Protein AF-A0A915E855-F1 (afdb_monomer)

pLDDT: mean 73.97, std 8.47, range [49.31, 89.19]

InterPro domains:
  IPR050271 UDP-glycosyltransferase [PTHR48043] (106-158)

Radius of gyration: 18.45 Å; Cα contacts (8 Å, |Δi|>4): 164; chains: 1; bounding box: 44×37×41 Å

Solvent-accessible surface area (backbone atoms only — not comparable to full-atom values): 9716 Å² total; per-residue (Å²): 87,84,44,63,32,80,39,56,68,62,44,50,52,54,26,54,52,50,48,53,42,43,75,72,72,43,91,53,49,38,39,33,34,46,66,27,77,77,52,76,73,84,66,43,90,86,43,52,73,44,79,42,78,51,82,59,65,83,47,53,56,52,59,57,74,70,64,63,100,55,101,75,72,73,79,47,73,84,33,66,69,44,38,53,41,52,53,52,51,50,49,52,52,52,51,38,49,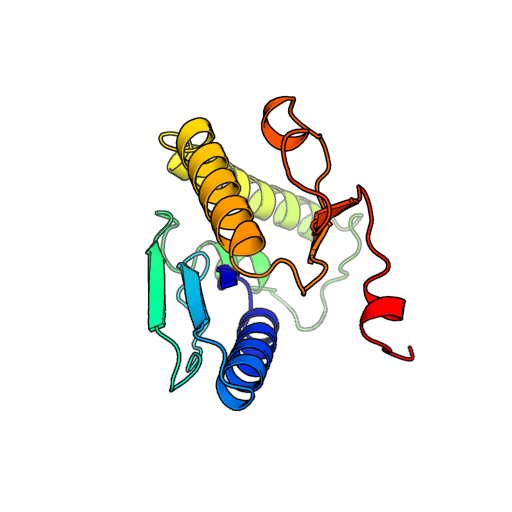57,64,45,49,89,40,43,73,64,46,50,52,49,53,51,50,52,50,52,56,55,52,66,77,38,71,91,46,78,44,80,43,76,48,86,72,85,50,77,84,58,71,74,59,57,97,38,52,47,80,28,76,70,74,68,61,49,73,77,68,68,57,87,128

Nearest PDB structures (foldseek):
  7vel-assembly1_A  TM=4.345E-01  e=2.144E+00  Phytolacca americana
  5mq8-assembly1_D  TM=2.104E-01  e=3.112E-01  Bacillus subtilis subsp. subtilis str. 168

Organism: NCBI:txid166011

Mean predicted aligned error: 10.94 Å

Sequence (161 aa):
MYVPNLSYSHVNFNTKLANLLIKNGYNVTMLIVDVDPEVKHNGPQEAKVLKIDVGLGNGILPRTIWKNPGPYENASPLNPRISLKLVRVSSIFVDACKKMECSNQQLKSRLLKALFHTFQQFPQITFFLKYESVEEELKQVRHNVYLARWIPQIDLLGINI

Foldseek 3Di:
DEFELLALVRQVVVQVVQVVCVVVVDQDEYEYEDPEPVRDDPGHPPHHYHYHYLPQPHCPLCCLPPDDPDPDDPCDCPPVSNVVSVVSNVVSVVVSCVSCVVCPVVVVVVVVVVVLVVQVVCQVAAAEDQDQDCDPVNVPRDDRYHYDVDDPPCVVVVPDD

Structure (mmCIF, N/CA/C/O backbone):
data_AF-A0A915E855-F1
#
_entry.id   AF-A0A915E855-F1
#
loop_
_atom_site.group_PDB
_atom_site.id
_atom_site.type_symbol
_atom_site.label_atom_id
_atom_site.label_alt_id
_atom_site.label_comp_id
_atom_site.label_asym_id
_atom_site.label_entity_id
_atom_site.label_seq_id
_atom_site.pdbx_PDB_ins_code
_atom_site.Cartn_x
_atom_site.Cartn_y
_atom_site.Cartn_z
_atom_site.occupancy
_atom_site.B_iso_or_equiv
_atom_site.auth_seq_id
_atom_site.auth_comp_id
_atom_site.auth_asym_id
_atom_site.auth_atom_id
_atom_site.pdbx_PDB_model_num
ATOM 1 N N . MET A 1 1 ? -7.948 -3.399 5.239 1.00 70.25 1 MET A N 1
ATOM 2 C CA . MET A 1 1 ? -6.484 -3.537 5.064 1.00 70.25 1 MET A CA 1
ATOM 3 C C . MET A 1 1 ? -6.111 -3.126 3.650 1.00 70.25 1 MET A C 1
ATOM 5 O O . MET A 1 1 ? -6.787 -3.572 2.738 1.00 70.25 1 MET A O 1
ATOM 9 N N . TYR A 1 2 ? -5.091 -2.288 3.462 1.00 76.38 2 TYR A N 1
ATOM 10 C CA . TYR A 1 2 ? -4.578 -1.881 2.145 1.00 76.38 2 TYR A CA 1
ATOM 11 C C . TYR A 1 2 ? -3.306 -2.676 1.829 1.00 76.38 2 TYR A C 1
ATOM 13 O O . TYR A 1 2 ? -2.374 -2.653 2.629 1.00 76.38 2 TYR A O 1
ATOM 21 N N . VAL A 1 3 ? -3.280 -3.412 0.716 1.00 80.19 3 VAL A N 1
ATOM 22 C CA . VAL A 1 3 ? -2.231 -4.398 0.414 1.00 80.19 3 VAL A CA 1
ATOM 23 C C . VAL A 1 3 ? -1.849 -4.340 -1.066 1.00 80.19 3 VAL A C 1
ATOM 25 O O . VAL A 1 3 ? -2.450 -5.028 -1.886 1.00 80.19 3 VAL A O 1
ATOM 28 N N . PRO A 1 4 ? -0.834 -3.550 -1.441 1.00 79.12 4 PRO A N 1
ATOM 29 C CA . PRO A 1 4 ? -0.258 -3.626 -2.778 1.00 79.12 4 PRO A CA 1
ATOM 30 C C . PRO A 1 4 ? 0.292 -5.033 -3.043 1.00 79.12 4 PRO A C 1
ATOM 32 O O . PRO A 1 4 ? 1.021 -5.583 -2.205 1.00 79.12 4 PRO A O 1
ATOM 35 N N . ASN A 1 5 ? -0.028 -5.627 -4.193 1.00 78.56 5 ASN A N 1
ATOM 36 C CA . ASN A 1 5 ? 0.448 -6.966 -4.564 1.00 78.56 5 ASN A CA 1
ATOM 37 C C . ASN A 1 5 ? 1.889 -6.956 -5.111 1.00 78.56 5 ASN A C 1
ATOM 39 O O . ASN A 1 5 ? 2.187 -7.534 -6.141 1.00 78.56 5 ASN A O 1
ATOM 43 N N . LEU A 1 6 ? 2.815 -6.327 -4.390 1.00 74.56 6 LEU A N 1
ATOM 44 C CA . LEU A 1 6 ? 4.208 -6.162 -4.827 1.00 74.56 6 LEU A CA 1
ATOM 45 C C . LEU A 1 6 ? 5.028 -7.459 -4.806 1.00 74.56 6 LEU A C 1
ATOM 47 O O . LEU A 1 6 ? 6.022 -7.583 -5.517 1.00 74.56 6 LEU A O 1
ATOM 51 N N . SER A 1 7 ? 4.675 -8.397 -3.926 1.00 75.94 7 SER A N 1
ATOM 52 C CA . SER A 1 7 ? 5.367 -9.676 -3.792 1.00 75.94 7 SER A CA 1
ATOM 53 C C . SER A 1 7 ? 4.486 -10.721 -3.115 1.00 75.94 7 SER A C 1
ATOM 55 O O . SER A 1 7 ? 3.606 -10.400 -2.309 1.00 75.94 7 SER A O 1
ATOM 57 N N . TYR A 1 8 ? 4.762 -11.997 -3.399 1.00 80.06 8 TYR A N 1
ATOM 58 C CA . TYR A 1 8 ? 4.034 -13.118 -2.801 1.00 80.06 8 TYR A CA 1
ATOM 59 C C . TYR A 1 8 ? 4.107 -13.107 -1.269 1.00 80.06 8 TYR A C 1
ATOM 61 O O . TYR A 1 8 ? 3.090 -13.260 -0.592 1.00 80.06 8 TYR A O 1
ATOM 69 N N . SER A 1 9 ? 5.300 -12.886 -0.704 1.00 79.00 9 SER A N 1
ATOM 70 C CA . SER A 1 9 ? 5.502 -12.872 0.748 1.00 79.00 9 SER A CA 1
ATOM 71 C C . SER A 1 9 ? 4.721 -11.746 1.428 1.00 79.00 9 SER A C 1
ATOM 73 O O . SER A 1 9 ? 4.081 -11.991 2.452 1.00 79.00 9 SER A O 1
ATOM 75 N N . HIS A 1 10 ? 4.698 -10.549 0.832 1.00 79.19 10 HIS A N 1
ATOM 76 C CA . HIS A 1 10 ? 3.944 -9.407 1.346 1.00 79.19 10 HIS A CA 1
ATOM 77 C C . HIS A 1 10 ? 2.436 -9.690 1.377 1.00 79.19 10 HIS A C 1
ATOM 79 O O . HIS A 1 10 ? 1.776 -9.469 2.398 1.00 79.19 10 HIS A O 1
ATOM 85 N N . VAL A 1 11 ? 1.884 -10.233 0.288 1.00 82.19 11 VAL A N 1
ATOM 86 C CA . VAL A 1 11 ? 0.451 -10.550 0.217 1.00 82.19 11 VAL A CA 1
ATOM 87 C C . VAL A 1 11 ? 0.086 -11.700 1.159 1.00 82.19 11 VAL A C 1
ATOM 89 O O . VAL A 1 11 ? -0.945 -11.637 1.832 1.00 82.19 11 VAL A O 1
ATOM 92 N N . ASN A 1 12 ? 0.937 -12.722 1.271 1.00 82.75 12 ASN A N 1
ATOM 93 C CA . ASN A 1 12 ? 0.698 -13.866 2.151 1.00 82.75 12 ASN A CA 1
ATOM 94 C C . ASN A 1 12 ? 0.726 -13.476 3.639 1.00 82.75 12 ASN A C 1
ATOM 96 O O . ASN A 1 12 ? -0.138 -13.906 4.400 1.00 82.75 12 ASN A O 1
ATOM 100 N N . PHE A 1 13 ? 1.670 -12.625 4.057 1.00 82.62 13 PHE A N 1
ATOM 101 C CA . PHE A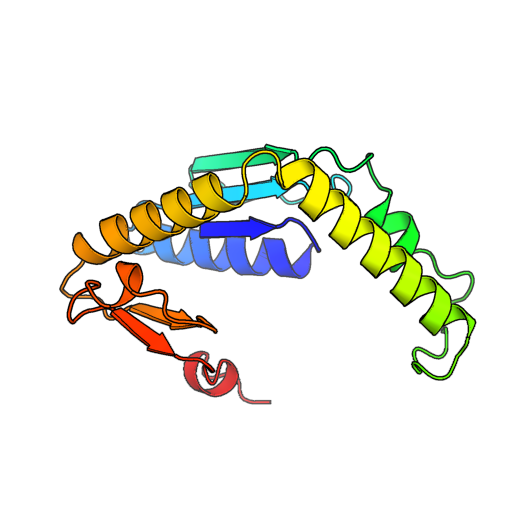 1 13 ? 1.704 -12.089 5.422 1.00 82.62 13 PHE A CA 1
ATOM 102 C C . PHE A 1 13 ? 0.404 -11.349 5.762 1.00 82.62 13 PHE A C 1
ATOM 104 O O . PHE A 1 13 ? -0.261 -11.673 6.746 1.00 82.62 13 PHE A O 1
ATOM 111 N N . ASN A 1 14 ? -0.002 -10.412 4.902 1.00 84.88 14 ASN A N 1
ATOM 112 C CA . ASN A 1 14 ? -1.227 -9.644 5.109 1.00 84.88 14 ASN A CA 1
ATOM 113 C C . ASN A 1 14 ? -2.487 -10.526 5.066 1.00 84.88 14 ASN A C 1
ATOM 115 O O . ASN A 1 14 ? -3.439 -10.262 5.793 1.00 84.88 14 ASN A O 1
ATOM 119 N N . THR A 1 15 ? -2.481 -11.594 4.265 1.00 82.56 15 THR A N 1
ATOM 120 C CA . THR A 1 15 ? -3.561 -12.592 4.225 1.00 82.56 15 THR A CA 1
ATOM 121 C C . THR A 1 15 ? -3.662 -13.366 5.541 1.00 82.56 15 THR A C 1
ATOM 123 O O . THR A 1 15 ? -4.755 -13.510 6.085 1.00 82.56 15 THR A O 1
ATOM 126 N N . LYS A 1 16 ? -2.536 -13.832 6.099 1.00 81.00 16 LYS A N 1
ATOM 127 C CA . LYS A 1 16 ? -2.520 -14.505 7.410 1.00 81.00 16 LYS A CA 1
ATOM 128 C C . LYS A 1 16 ? -3.016 -13.583 8.521 1.00 81.00 16 LYS A C 1
ATOM 130 O O . LYS A 1 16 ? -3.801 -14.018 9.360 1.00 81.00 16 LYS A O 1
ATOM 135 N N . LEU A 1 17 ? -2.597 -12.319 8.495 1.00 79.25 17 LEU A N 1
ATOM 136 C CA . LEU A 1 17 ? -3.071 -11.308 9.435 1.00 79.25 17 LEU A CA 1
ATOM 137 C C . LEU A 1 17 ? -4.585 -11.082 9.297 1.00 79.25 17 LEU A C 1
ATOM 139 O O . LEU A 1 17 ? -5.291 -11.086 10.301 1.00 79.25 17 LEU A O 1
ATOM 143 N N . ALA A 1 18 ? -5.100 -10.964 8.069 1.00 80.19 18 ALA A N 1
ATOM 144 C CA . ALA A 1 18 ? -6.535 -10.842 7.819 1.00 80.19 18 ALA A CA 1
ATOM 145 C C . ALA A 1 18 ? -7.322 -12.043 8.363 1.00 80.19 18 ALA A C 1
ATOM 147 O O . ALA A 1 18 ? -8.304 -11.852 9.074 1.00 80.19 18 ALA A O 1
ATOM 148 N N . ASN A 1 19 ? -6.861 -13.270 8.102 1.00 81.06 19 ASN A N 1
ATOM 149 C CA . ASN A 1 19 ? -7.504 -14.483 8.612 1.00 81.06 19 ASN A CA 1
ATOM 150 C C . ASN A 1 19 ? -7.501 -14.538 10.146 1.00 81.06 19 ASN A C 1
ATOM 152 O O . ASN A 1 19 ? -8.492 -14.942 10.748 1.00 81.06 19 ASN A O 1
ATOM 156 N N . LEU A 1 20 ? -6.410 -14.110 10.794 1.00 77.50 20 LEU A N 1
ATOM 157 C CA . LEU A 1 20 ? -6.345 -14.042 12.254 1.00 77.50 20 LEU A CA 1
ATOM 158 C C . LEU A 1 20 ? -7.379 -13.058 12.815 1.00 77.50 20 LEU A C 1
ATOM 160 O O . LEU A 1 20 ? -8.053 -13.375 13.792 1.00 77.50 20 LEU A O 1
ATOM 164 N N . LEU A 1 21 ? -7.531 -11.888 12.194 1.00 75.75 21 LEU A N 1
ATOM 165 C CA . LEU A 1 21 ? -8.538 -10.905 12.593 1.00 75.75 21 LEU A CA 1
ATOM 166 C C . LEU A 1 21 ? -9.963 -11.457 12.411 1.00 75.75 21 LEU A C 1
ATOM 168 O O . LEU A 1 21 ? -10.770 -11.369 13.331 1.00 75.75 21 LEU A O 1
ATOM 172 N N . ILE A 1 22 ? -10.255 -12.111 11.284 1.00 79.94 22 ILE A N 1
ATOM 173 C CA . ILE A 1 22 ? -11.563 -12.749 11.043 1.00 79.94 22 ILE A CA 1
ATOM 174 C C . ILE A 1 22 ? -11.855 -13.815 12.100 1.00 79.94 22 ILE A C 1
ATOM 176 O O . ILE A 1 22 ? -12.927 -13.808 12.703 1.00 79.94 22 ILE A O 1
ATOM 180 N N . LYS A 1 23 ? -10.873 -14.674 12.404 1.00 81.00 23 LYS A N 1
ATOM 181 C CA . LYS A 1 23 ? -10.996 -15.718 13.433 1.00 81.00 23 LYS A CA 1
ATOM 182 C C . LYS A 1 23 ? -11.337 -15.153 14.818 1.00 81.00 23 LYS A C 1
ATOM 184 O O . LYS A 1 23 ? -11.971 -15.839 15.611 1.00 81.00 23 LYS A O 1
ATOM 189 N N . ASN A 1 24 ? -10.935 -13.916 15.107 1.00 80.44 24 ASN A N 1
ATOM 190 C CA . ASN A 1 24 ? -11.250 -13.218 16.357 1.00 80.44 24 ASN A CA 1
ATOM 191 C C . ASN A 1 24 ? -12.541 -12.372 16.276 1.00 80.44 24 ASN A C 1
ATOM 193 O O . ASN A 1 24 ? -12.788 -11.544 17.149 1.00 80.44 24 ASN A O 1
ATOM 197 N N . GLY A 1 25 ? -13.372 -12.571 15.247 1.00 80.75 25 GLY A N 1
ATOM 198 C CA . GLY A 1 25 ? -14.688 -11.940 15.108 1.00 80.75 25 GLY A CA 1
ATOM 199 C C . GLY A 1 25 ? -14.684 -10.558 14.448 1.00 80.75 25 GLY A C 1
ATOM 200 O O . GLY A 1 25 ? -15.723 -9.898 1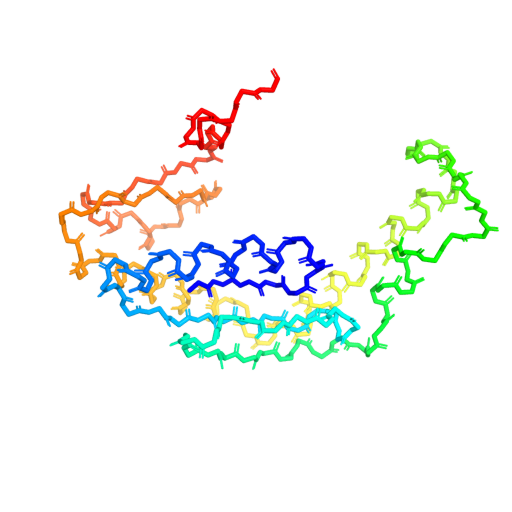4.420 1.00 80.75 25 GLY A O 1
ATOM 201 N N . TYR A 1 26 ? -13.553 -10.095 13.906 1.00 75.19 26 TYR A N 1
ATOM 202 C CA . TYR A 1 26 ? -13.482 -8.797 13.229 1.00 75.19 26 TYR A CA 1
ATOM 203 C C . TYR A 1 26 ? -13.944 -8.889 11.766 1.00 75.19 26 TYR A C 1
ATOM 205 O O . TYR A 1 26 ? -13.533 -9.777 11.022 1.00 75.19 26 TYR A O 1
ATOM 213 N N . ASN A 1 27 ? -14.743 -7.916 11.312 1.00 75.38 27 ASN A N 1
ATOM 214 C CA . ASN A 1 27 ? -15.106 -7.780 9.899 1.00 75.38 27 ASN A CA 1
ATOM 215 C C . ASN A 1 27 ? -13.952 -7.135 9.113 1.00 75.38 27 ASN A C 1
ATOM 217 O O . ASN A 1 27 ? -13.627 -5.962 9.317 1.00 75.38 27 ASN A O 1
ATOM 221 N N . VAL A 1 28 ? -13.331 -7.893 8.208 1.00 75.62 28 VAL A N 1
ATOM 222 C CA . VAL A 1 28 ? -12.153 -7.453 7.452 1.00 75.62 28 VAL A CA 1
ATOM 223 C C . VAL A 1 28 ? -12.478 -7.322 5.966 1.00 75.62 28 VAL A C 1
ATOM 225 O O . VAL A 1 28 ? -12.922 -8.260 5.312 1.00 75.62 28 VAL A O 1
ATOM 228 N N . THR A 1 29 ? -12.173 -6.152 5.400 1.00 75.94 29 THR A N 1
ATOM 229 C CA . THR A 1 29 ? -12.085 -5.950 3.946 1.00 75.94 29 THR A CA 1
ATOM 230 C C . THR A 1 29 ? -10.628 -5.723 3.557 1.00 75.94 29 THR A C 1
ATOM 232 O O . THR A 1 29 ? -9.961 -4.844 4.117 1.00 75.94 29 THR A O 1
ATOM 235 N N . MET A 1 30 ? -10.120 -6.495 2.601 1.00 78.38 30 MET A N 1
ATOM 236 C CA . MET A 1 30 ? -8.804 -6.290 1.998 1.00 78.38 30 MET A CA 1
ATOM 237 C C . MET A 1 30 ? -8.952 -5.535 0.682 1.00 78.38 30 MET A C 1
ATOM 239 O O . MET A 1 30 ? -9.623 -5.992 -0.233 1.00 78.38 30 MET A O 1
ATOM 243 N N . LEU A 1 31 ? -8.303 -4.384 0.589 1.00 77.50 31 LEU A N 1
ATOM 244 C CA . LEU A 1 31 ? -8.120 -3.638 -0.638 1.00 77.50 31 LEU A CA 1
ATOM 245 C C . LEU A 1 31 ? -6.741 -3.979 -1.202 1.00 77.50 31 LEU A C 1
ATOM 247 O O . LEU A 1 31 ? -5.725 -3.588 -0.628 1.00 77.50 31 LEU A O 1
ATOM 251 N N . ILE A 1 32 ? -6.716 -4.723 -2.299 1.00 79.81 32 ILE A N 1
ATOM 252 C CA . ILE A 1 32 ? -5.508 -5.132 -3.000 1.00 79.81 32 ILE A CA 1
ATOM 253 C C . ILE A 1 32 ? -5.291 -4.203 -4.184 1.00 79.81 32 ILE A C 1
ATOM 255 O O . ILE A 1 32 ? -6.150 -4.088 -5.055 1.00 79.81 32 ILE A O 1
ATOM 259 N N . VAL A 1 33 ? -4.146 -3.533 -4.205 1.00 78.06 33 VAL A N 1
ATOM 260 C C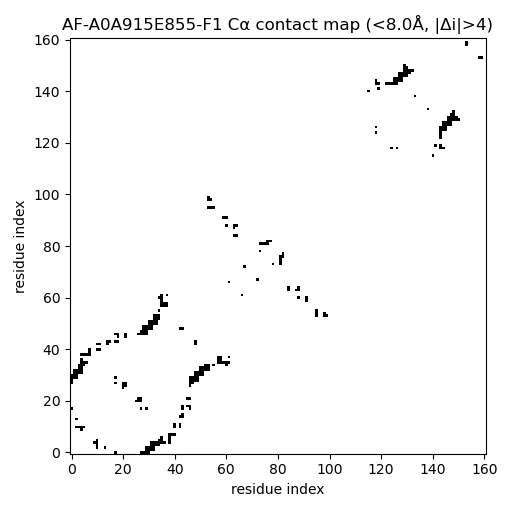A . VAL A 1 33 ? -3.750 -2.706 -5.347 1.00 78.06 33 VAL A CA 1
ATOM 261 C C . VAL A 1 33 ? -2.912 -3.558 -6.279 1.00 78.06 33 VAL A C 1
ATOM 263 O O . VAL A 1 33 ? -1.904 -4.115 -5.844 1.00 78.06 33 VAL A O 1
ATOM 266 N N . ASP A 1 34 ? -3.364 -3.677 -7.522 1.00 74.44 34 ASP A N 1
ATOM 267 C CA . ASP A 1 34 ? -2.764 -4.506 -8.559 1.00 74.44 34 ASP A CA 1
ATOM 268 C C . ASP A 1 34 ? -1.618 -3.752 -9.244 1.00 74.44 34 ASP A C 1
ATOM 270 O O . ASP A 1 34 ? -1.792 -3.021 -10.215 1.00 74.44 34 ASP A O 1
ATOM 274 N N . VAL A 1 35 ? -0.441 -3.869 -8.639 1.00 74.62 35 VAL A N 1
ATOM 275 C CA . VAL A 1 35 ? 0.845 -3.358 -9.114 1.00 74.62 35 VAL A CA 1
ATOM 276 C C . VAL A 1 35 ? 1.599 -4.429 -9.917 1.00 74.62 35 VAL A C 1
ATOM 278 O O . VAL A 1 35 ? 2.336 -4.097 -10.849 1.00 74.62 35 VAL A O 1
ATOM 281 N N . ASP A 1 36 ? 1.424 -5.704 -9.564 1.00 74.62 36 ASP A N 1
ATOM 282 C CA . ASP A 1 36 ? 2.015 -6.854 -10.244 1.00 74.62 36 ASP A CA 1
ATOM 283 C C . ASP A 1 36 ? 1.000 -8.007 -10.418 1.00 74.62 36 ASP A C 1
ATOM 285 O O . ASP A 1 36 ? 0.798 -8.812 -9.500 1.00 74.62 36 ASP A O 1
ATOM 289 N N . PRO A 1 37 ? 0.408 -8.158 -11.617 1.00 69.69 37 PRO A N 1
ATOM 290 C CA . PRO A 1 37 ? -0.595 -9.189 -11.872 1.00 69.69 37 PRO A CA 1
ATOM 291 C C . PRO A 1 37 ? -0.011 -10.610 -11.921 1.00 69.69 37 PRO A C 1
ATOM 293 O O . PRO A 1 37 ? -0.768 -11.584 -11.916 1.00 69.69 37 PRO A O 1
ATOM 296 N N . GLU A 1 38 ? 1.318 -10.770 -11.970 1.00 73.00 38 GLU A N 1
ATOM 297 C CA . GLU A 1 38 ? 1.965 -12.089 -11.953 1.00 73.00 38 GLU A CA 1
ATOM 298 C C . GLU A 1 38 ? 2.031 -12.683 -10.535 1.00 73.00 38 GLU A C 1
ATOM 300 O O . GLU A 1 38 ? 2.198 -13.899 -10.375 1.00 73.00 38 GLU A O 1
ATOM 305 N N . VAL A 1 39 ? 1.827 -11.864 -9.494 1.00 73.81 39 VAL A N 1
ATOM 306 C CA . VAL A 1 39 ? 1.762 -12.327 -8.103 1.00 73.81 39 VAL A CA 1
ATOM 307 C C . VAL A 1 39 ? 0.434 -13.040 -7.859 1.00 73.81 39 VAL A C 1
ATOM 309 O O . VAL A 1 39 ? -0.562 -12.468 -7.411 1.00 73.81 39 VAL A O 1
ATOM 312 N N . LYS A 1 40 ? 0.429 -14.349 -8.119 1.00 73.56 40 LYS A N 1
ATOM 313 C CA . LYS A 1 40 ? -0.683 -15.228 -7.752 1.00 73.56 40 LYS A CA 1
ATOM 314 C C . LYS A 1 40 ? -0.764 -15.350 -6.236 1.00 73.56 40 LYS A C 1
ATOM 316 O O . LYS A 1 40 ? 0.191 -15.753 -5.578 1.00 73.56 40 LYS A O 1
ATOM 321 N N . HIS A 1 41 ? -1.929 -15.052 -5.683 1.00 72.81 41 HIS A N 1
ATOM 322 C CA . HIS A 1 41 ? -2.227 -15.268 -4.277 1.00 72.81 41 HIS A CA 1
ATOM 323 C C . HIS A 1 41 ? -3.672 -15.740 -4.139 1.00 72.81 41 HIS A C 1
ATOM 325 O O . HIS A 1 41 ? -4.550 -15.302 -4.881 1.00 72.81 41 HIS A O 1
ATOM 331 N N . ASN A 1 42 ? -3.935 -16.586 -3.146 1.00 66.00 42 ASN A N 1
ATOM 332 C CA . ASN A 1 42 ? -5.295 -17.068 -2.898 1.00 66.00 42 ASN A CA 1
ATOM 333 C C . ASN A 1 42 ? -6.133 -16.079 -2.077 1.00 66.00 42 ASN A C 1
ATOM 335 O O . ASN A 1 42 ? -7.332 -16.280 -1.935 1.00 66.00 42 ASN A O 1
ATOM 339 N N . GLY A 1 43 ? -5.520 -14.993 -1.580 1.00 65.62 43 GLY A N 1
ATOM 340 C CA . GLY A 1 43 ? -6.194 -14.032 -0.705 1.00 65.62 43 GLY A CA 1
ATOM 341 C C . GLY A 1 43 ? -6.764 -14.710 0.550 1.00 65.62 43 GLY A C 1
ATOM 342 O O . GLY A 1 43 ? -6.583 -15.912 0.757 1.00 65.62 43 GLY A O 1
ATOM 343 N N . PRO A 1 44 ? -7.418 -13.962 1.441 1.00 65.88 44 PRO A N 1
ATOM 344 C CA . PRO A 1 44 ? -8.184 -14.570 2.521 1.00 65.88 44 PRO A CA 1
ATOM 345 C C . PRO A 1 44 ? -9.471 -15.178 1.948 1.00 65.88 44 PRO A C 1
ATOM 347 O O . PRO A 1 44 ? -10.173 -14.525 1.180 1.00 65.88 44 PRO A O 1
ATOM 350 N N . GLN A 1 45 ? -9.795 -16.416 2.323 1.00 67.94 45 GLN A N 1
ATOM 351 C CA . GLN A 1 45 ? -10.994 -17.100 1.813 1.00 67.94 45 GLN A CA 1
ATOM 352 C C . GLN A 1 45 ? -12.298 -16.468 2.327 1.00 67.94 45 GLN A C 1
ATOM 354 O O . GLN A 1 45 ? -13.312 -16.513 1.640 1.00 67.94 45 GLN A O 1
ATOM 359 N N . GLU A 1 46 ? -12.256 -15.851 3.511 1.00 70.88 46 GLU A N 1
ATOM 360 C CA . GLU A 1 46 ? -13.437 -15.329 4.213 1.00 70.88 46 GLU A CA 1
ATOM 361 C C . GLU A 1 46 ? -13.523 -13.792 4.226 1.00 70.88 46 GLU A C 1
ATOM 363 O O . GLU A 1 46 ? -14.531 -13.236 4.657 1.00 70.88 46 GLU A O 1
ATOM 368 N N . ALA A 1 47 ? -12.495 -13.073 3.753 1.00 73.69 47 ALA A N 1
ATOM 369 C CA . ALA A 1 47 ? -12.537 -11.609 3.723 1.00 73.69 47 ALA A CA 1
ATOM 370 C C . ALA A 1 47 ? -13.119 -11.091 2.407 1.00 73.69 47 ALA A C 1
ATOM 372 O O . ALA A 1 47 ? -12.861 -11.627 1.328 1.00 73.69 47 ALA A O 1
ATOM 373 N N . LYS A 1 48 ? -13.802 -9.946 2.472 1.00 76.12 48 LYS A N 1
ATOM 374 C CA . LYS A 1 48 ? -14.154 -9.194 1.265 1.00 76.12 48 LYS A CA 1
ATOM 375 C C . LYS A 1 48 ? -12.875 -8.652 0.625 1.00 76.12 48 LYS A C 1
ATOM 377 O O . LYS A 1 48 ? -12.174 -7.850 1.243 1.00 76.12 48 LYS A O 1
ATOM 382 N N . VAL A 1 49 ? -12.580 -9.054 -0.609 1.00 77.56 49 VAL A N 1
ATOM 383 C CA . VAL A 1 49 ? -11.414 -8.572 -1.363 1.00 77.56 49 VAL A CA 1
ATOM 384 C C . VAL A 1 49 ? -11.862 -7.598 -2.450 1.00 77.56 49 VAL A C 1
ATOM 386 O O . VAL A 1 49 ? -12.631 -7.953 -3.338 1.00 77.56 49 VAL A O 1
ATOM 389 N N . LEU A 1 50 ? -11.367 -6.366 -2.386 1.00 75.81 50 LEU A N 1
ATOM 390 C CA . LEU A 1 50 ? -11.501 -5.354 -3.431 1.00 75.81 50 LEU A CA 1
ATOM 391 C C . LEU A 1 50 ? -10.170 -5.262 -4.172 1.00 75.81 50 LEU A C 1
ATOM 393 O O . LEU A 1 50 ? -9.137 -5.145 -3.523 1.00 75.81 50 LEU A O 1
ATOM 397 N N . LYS A 1 51 ? -10.181 -5.306 -5.505 1.00 75.06 51 LYS A N 1
ATOM 398 C CA . LYS A 1 51 ? -8.977 -5.121 -6.326 1.00 75.06 51 LYS A CA 1
ATOM 399 C C . LYS A 1 51 ? -9.047 -3.788 -7.064 1.00 75.06 51 LYS A C 1
ATOM 401 O O . LYS A 1 51 ? -10.087 -3.479 -7.639 1.00 75.06 51 LYS A O 1
ATOM 406 N N . ILE A 1 52 ? -7.965 -3.014 -7.031 1.00 75.00 52 ILE A N 1
ATOM 407 C CA . ILE A 1 52 ? -7.821 -1.766 -7.792 1.00 75.00 52 ILE A CA 1
ATOM 408 C C . ILE A 1 52 ? -6.634 -1.911 -8.734 1.00 75.00 52 ILE A C 1
ATOM 410 O O . ILE A 1 52 ? -5.509 -2.066 -8.271 1.00 75.00 52 ILE A O 1
ATOM 414 N N . ASP A 1 53 ? -6.895 -1.820 -10.034 1.00 74.12 53 ASP A N 1
ATOM 415 C CA . ASP A 1 53 ? -5.862 -1.673 -11.058 1.00 74.12 53 ASP A CA 1
ATOM 416 C C . ASP A 1 53 ? -5.369 -0.218 -11.089 1.00 74.12 53 ASP A C 1
ATOM 418 O O . ASP A 1 53 ? -6.169 0.721 -11.111 1.00 74.12 53 ASP A O 1
ATOM 422 N N . VAL A 1 54 ? -4.049 -0.030 -11.069 1.00 71.38 54 VAL A N 1
ATOM 423 C CA . VAL A 1 54 ? -3.395 1.290 -11.139 1.00 71.38 54 VAL A CA 1
ATOM 424 C C . VAL A 1 54 ? -2.906 1.645 -12.546 1.00 71.38 54 VAL A C 1
ATOM 426 O O . VAL A 1 54 ? -2.201 2.640 -12.729 1.00 71.38 54 VAL A O 1
ATOM 429 N N . GLY A 1 55 ? -3.272 0.858 -13.560 1.00 65.06 55 GLY A N 1
ATOM 430 C CA . GLY A 1 55 ? -2.959 1.130 -14.964 1.00 65.06 55 GLY A CA 1
ATOM 431 C C . GLY A 1 55 ? -1.477 0.951 -15.300 1.00 65.06 55 GLY A C 1
ATOM 432 O O . GLY A 1 55 ? -0.954 1.577 -16.239 1.00 65.06 55 GLY A O 1
ATOM 433 N N . LEU A 1 56 ? -0.775 0.129 -14.518 1.00 68.69 56 LEU A N 1
ATOM 434 C CA . LEU A 1 56 ? 0.561 -0.346 -14.848 1.00 68.69 56 LEU A CA 1
ATOM 435 C C . LEU A 1 56 ? 0.438 -1.478 -15.867 1.00 68.69 56 LEU A C 1
ATOM 437 O O . LEU A 1 56 ? -0.349 -2.398 -15.696 1.00 68.69 56 LEU A O 1
ATOM 441 N N . GLY A 1 57 ? 1.209 -1.413 -16.955 1.00 67.75 57 GLY A N 1
ATOM 442 C CA . GLY A 1 57 ? 1.176 -2.474 -17.960 1.00 67.75 57 GLY A CA 1
ATOM 443 C C . GLY A 1 57 ? 1.579 -3.817 -17.345 1.00 67.75 57 GLY A C 1
ATOM 444 O O . GLY A 1 57 ? 2.586 -3.902 -16.634 1.00 67.75 57 GLY A O 1
ATOM 445 N N . ASN A 1 58 ? 0.801 -4.859 -17.642 1.00 71.44 58 ASN A N 1
ATOM 446 C CA . ASN A 1 58 ? 0.943 -6.182 -17.035 1.00 71.44 58 ASN A CA 1
ATOM 447 C C . ASN A 1 58 ? 2.390 -6.688 -17.091 1.00 71.44 58 ASN A C 1
ATOM 449 O O . ASN A 1 58 ? 2.981 -6.791 -18.172 1.00 71.44 58 ASN A O 1
ATOM 453 N N . GLY A 1 59 ? 2.961 -6.997 -15.924 1.00 72.81 59 GLY A N 1
ATOM 454 C CA . GLY A 1 59 ? 4.292 -7.590 -15.790 1.00 72.81 59 GLY A CA 1
ATOM 455 C C . GLY A 1 59 ? 5.472 -6.633 -16.031 1.00 72.81 59 GLY A C 1
ATOM 456 O O . GLY A 1 59 ? 6.617 -7.078 -16.090 1.00 72.81 59 GLY A O 1
ATOM 457 N N . ILE A 1 60 ? 5.262 -5.319 -16.197 1.00 79.75 60 ILE A N 1
ATOM 458 C CA . ILE A 1 60 ? 6.374 -4.359 -16.384 1.00 79.75 60 ILE A CA 1
ATOM 459 C C . ILE A 1 60 ? 7.282 -4.308 -15.147 1.00 79.75 60 ILE A C 1
ATOM 461 O O . ILE A 1 60 ? 8.509 -4.357 -15.278 1.00 79.75 60 ILE A O 1
ATOM 465 N N . LEU A 1 61 ? 6.686 -4.241 -13.955 1.00 78.75 61 LEU A N 1
ATOM 466 C CA . LEU A 1 61 ? 7.417 -4.214 -12.692 1.00 78.75 61 LEU A CA 1
ATOM 467 C C . LEU A 1 61 ? 8.227 -5.504 -12.449 1.00 78.75 61 LEU A C 1
ATOM 469 O O . LEU A 1 61 ? 9.448 -5.391 -12.299 1.00 78.75 61 LEU A O 1
ATOM 473 N N . PRO A 1 62 ? 7.641 -6.720 -12.484 1.00 76.31 62 PRO A N 1
ATOM 474 C CA . PRO A 1 62 ? 8.399 -7.944 -12.233 1.00 76.31 62 PRO A CA 1
ATOM 475 C C . PRO A 1 62 ? 9.476 -8.203 -13.281 1.00 76.31 62 PRO A C 1
ATOM 477 O O . PRO A 1 62 ? 10.584 -8.608 -12.930 1.00 76.31 62 PRO A O 1
ATOM 480 N N . ARG A 1 63 ? 9.224 -7.898 -14.561 1.00 79.69 63 ARG A N 1
ATOM 481 C CA . ARG A 1 63 ? 10.250 -8.030 -15.609 1.00 79.69 63 ARG A CA 1
ATOM 482 C C . ARG A 1 63 ? 11.436 -7.097 -15.394 1.00 79.69 63 ARG A C 1
ATOM 484 O O . ARG A 1 63 ? 12.533 -7.414 -15.843 1.00 79.69 63 ARG A O 1
ATOM 491 N N . THR A 1 64 ? 11.223 -5.969 -14.721 1.00 82.31 64 THR A N 1
ATOM 492 C CA . THR A 1 64 ? 12.278 -4.998 -14.421 1.00 82.31 64 THR A CA 1
ATOM 493 C C . THR A 1 64 ? 12.995 -5.329 -13.109 1.00 82.31 64 THR A C 1
ATOM 495 O O . THR A 1 64 ? 14.209 -5.162 -13.043 1.00 82.31 64 THR A O 1
ATOM 498 N N . ILE A 1 65 ? 12.292 -5.823 -12.080 1.00 79.69 65 ILE A N 1
ATOM 499 C CA . ILE A 1 65 ? 12.871 -6.140 -10.759 1.00 79.69 65 ILE A CA 1
ATOM 500 C C . ILE A 1 65 ? 13.469 -7.550 -10.695 1.00 79.69 65 ILE A C 1
ATOM 502 O O . ILE A 1 65 ? 14.552 -7.720 -10.139 1.00 79.69 65 ILE A O 1
ATOM 506 N N . TRP A 1 66 ? 12.802 -8.567 -11.238 1.00 75.06 66 TRP A N 1
ATOM 507 C CA . TRP A 1 66 ? 13.135 -9.974 -10.970 1.00 75.06 66 TRP A CA 1
ATOM 508 C C . TRP A 1 66 ? 13.924 -10.655 -12.091 1.00 75.06 66 TRP A C 1
ATOM 510 O O . TRP A 1 66 ? 14.516 -11.709 -11.868 1.00 75.06 66 TRP A O 1
ATOM 520 N N . LYS A 1 67 ? 13.983 -10.063 -13.290 1.00 74.44 67 LYS A N 1
ATOM 521 C CA . LYS A 1 67 ? 14.742 -10.631 -14.409 1.00 74.44 67 LYS A CA 1
ATOM 522 C C . LYS A 1 67 ? 16.230 -10.291 -14.281 1.00 74.44 67 LYS A C 1
ATOM 524 O O . LYS A 1 67 ? 16.648 -9.197 -14.655 1.00 74.44 67 LYS A O 1
ATOM 529 N N . ASN A 1 68 ? 17.018 -11.249 -13.794 1.00 67.31 68 ASN A N 1
ATOM 530 C CA . ASN A 1 68 ? 18.479 -11.171 -13.764 1.00 67.31 68 ASN A CA 1
ATOM 531 C C . ASN A 1 68 ? 19.085 -12.127 -14.809 1.00 67.31 68 ASN A C 1
ATOM 533 O O . ASN A 1 68 ? 18.675 -13.284 -14.869 1.00 67.31 68 ASN A O 1
ATOM 537 N N . PRO A 1 69 ? 20.066 -11.696 -15.621 1.00 61.56 69 PRO A N 1
ATOM 538 C CA . PRO A 1 69 ? 20.773 -12.552 -16.576 1.00 61.56 69 PRO A CA 1
ATOM 539 C C . PRO A 1 69 ? 21.673 -13.634 -15.945 1.00 61.56 69 PRO A C 1
ATOM 541 O O . PRO A 1 69 ? 22.259 -14.416 -16.688 1.00 61.56 69 PRO A O 1
ATOM 544 N N . GLY A 1 70 ? 21.806 -13.713 -14.615 1.00 61.75 70 GLY A N 1
ATOM 545 C CA . GLY A 1 70 ? 22.641 -14.717 -13.950 1.00 61.75 70 GLY A CA 1
ATOM 546 C C . GLY A 1 70 ? 22.197 -15.038 -12.517 1.00 61.75 70 GLY A C 1
ATOM 547 O O . GLY A 1 70 ? 21.428 -14.272 -11.933 1.00 61.75 70 GLY A O 1
ATOM 548 N N . PRO A 1 71 ? 22.674 -16.161 -11.943 1.00 54.56 71 PRO A N 1
ATOM 549 C CA . PRO A 1 71 ? 22.215 -16.678 -10.649 1.00 54.56 71 PRO A CA 1
ATOM 550 C C . PRO A 1 71 ? 22.584 -15.772 -9.465 1.00 54.56 71 PRO A C 1
ATOM 552 O O . PRO A 1 71 ? 21.902 -15.795 -8.446 1.00 54.56 71 PRO A O 1
ATOM 555 N N . TYR A 1 72 ? 23.617 -14.937 -9.619 1.00 58.28 72 TYR A N 1
ATOM 556 C CA . TYR A 1 72 ? 24.057 -13.970 -8.619 1.00 58.28 72 TYR A CA 1
ATOM 557 C C . TYR A 1 72 ? 24.499 -12.688 -9.324 1.00 58.28 72 TYR A C 1
ATOM 559 O O . TYR A 1 72 ? 25.552 -12.644 -9.958 1.00 58.28 72 TYR A O 1
ATOM 567 N N . GLU A 1 73 ? 23.697 -11.632 -9.231 1.00 63.91 73 GLU A N 1
ATOM 568 C CA . GLU A 1 73 ? 24.171 -10.290 -9.553 1.00 63.91 73 GLU A CA 1
ATOM 569 C C . GLU A 1 73 ? 24.666 -9.639 -8.267 1.00 63.91 73 GLU A C 1
ATOM 571 O O . GLU A 1 73 ? 23.981 -9.681 -7.245 1.00 63.91 73 GLU A O 1
ATOM 576 N N . ASN A 1 74 ? 25.851 -9.025 -8.307 1.00 72.12 74 ASN A N 1
ATOM 577 C CA . ASN A 1 74 ? 26.299 -8.150 -7.232 1.00 72.12 74 ASN A CA 1
ATOM 578 C C . ASN A 1 74 ? 25.254 -7.040 -7.054 1.00 72.12 74 ASN A C 1
ATOM 580 O O . ASN A 1 74 ? 25.214 -6.121 -7.871 1.00 72.12 74 ASN A O 1
ATOM 584 N N . ALA A 1 75 ? 24.436 -7.146 -6.003 1.00 75.62 75 ALA A N 1
ATOM 585 C CA . ALA A 1 75 ? 23.351 -6.225 -5.673 1.00 75.62 75 ALA A CA 1
ATOM 586 C C . ALA A 1 75 ? 23.846 -4.875 -5.122 1.00 75.62 75 ALA A C 1
ATOM 588 O O . ALA A 1 75 ? 23.036 -4.040 -4.723 1.00 75.62 75 ALA A O 1
ATOM 589 N N . SER A 1 76 ? 25.166 -4.656 -5.084 1.00 80.19 76 SER A N 1
ATOM 590 C CA . SER A 1 76 ? 25.748 -3.384 -4.675 1.00 80.19 76 SER A CA 1
ATOM 591 C C . SER A 1 76 ? 25.176 -2.234 -5.513 1.00 80.19 76 SER A C 1
ATOM 593 O O . SER A 1 76 ? 25.192 -2.312 -6.744 1.00 80.19 76 SER A O 1
ATOM 595 N N . PRO A 1 77 ? 24.750 -1.125 -4.883 1.00 76.00 77 PRO A N 1
ATOM 596 C CA . PRO A 1 77 ? 24.355 0.093 -5.588 1.00 76.00 77 PRO A CA 1
ATOM 597 C C . PRO A 1 77 ? 25.470 0.695 -6.453 1.00 76.00 77 PRO A C 1
ATOM 599 O O . PRO A 1 77 ? 25.186 1.519 -7.318 1.00 76.00 77 PRO A O 1
ATOM 602 N N . LEU A 1 78 ? 26.722 0.284 -6.226 1.00 82.69 78 LEU A N 1
ATOM 603 C CA . LEU A 1 78 ? 27.889 0.674 -7.019 1.00 82.69 78 LEU A CA 1
ATOM 604 C C . LEU A 1 78 ? 28.006 -0.120 -8.332 1.00 82.69 78 LEU A C 1
ATOM 606 O O . LEU A 1 78 ? 28.783 0.253 -9.205 1.00 82.69 78 LEU A O 1
ATOM 610 N N . ASN A 1 79 ? 27.253 -1.213 -8.492 1.00 85.44 79 ASN A N 1
ATOM 611 C CA . ASN A 1 79 ? 27.171 -1.935 -9.754 1.00 85.44 79 ASN A CA 1
ATOM 612 C C . ASN A 1 79 ? 26.274 -1.146 -10.726 1.00 85.44 79 ASN A C 1
ATOM 614 O O . ASN A 1 79 ? 25.062 -1.090 -10.502 1.00 85.44 79 ASN A O 1
ATOM 618 N N . PRO A 1 80 ? 26.803 -0.615 -11.844 1.00 86.44 80 PRO A N 1
ATOM 619 C CA . PRO A 1 80 ? 26.042 0.250 -12.745 1.00 86.44 80 PRO A CA 1
ATOM 620 C C . PRO A 1 80 ? 24.805 -0.435 -13.345 1.00 86.44 80 PRO A C 1
ATOM 622 O O . PRO A 1 80 ? 23.819 0.237 -13.652 1.00 86.44 80 PRO A O 1
ATOM 625 N N . ARG A 1 81 ? 24.806 -1.772 -13.476 1.00 83.50 81 ARG A N 1
ATOM 626 C CA . ARG A 1 81 ? 23.619 -2.527 -13.917 1.00 83.50 81 ARG A CA 1
ATOM 627 C C . ARG A 1 81 ? 22.505 -2.480 -12.876 1.00 83.50 81 ARG A C 1
ATOM 629 O O . ARG A 1 81 ? 21.348 -2.288 -13.242 1.00 83.50 81 ARG A O 1
ATOM 636 N N . ILE A 1 82 ? 22.853 -2.603 -11.595 1.00 84.81 82 ILE A N 1
ATOM 637 C CA . ILE A 1 82 ? 21.902 -2.491 -10.485 1.00 84.81 82 ILE A CA 1
ATOM 638 C C . ILE A 1 82 ? 21.426 -1.053 -10.339 1.00 84.81 82 ILE A C 1
ATOM 640 O O . ILE A 1 82 ? 20.222 -0.842 -10.234 1.00 84.81 82 ILE A O 1
ATOM 644 N N . SER A 1 83 ? 22.315 -0.059 -10.414 1.00 85.69 83 SER A N 1
ATOM 645 C CA . SER A 1 83 ? 21.913 1.352 -10.340 1.00 85.69 83 SER A CA 1
ATOM 646 C C . SER A 1 83 ? 20.928 1.703 -11.461 1.00 85.69 83 SER A C 1
ATOM 648 O O . SER A 1 83 ? 19.866 2.262 -11.194 1.00 85.69 83 SER A O 1
ATOM 650 N N . LEU A 1 84 ? 21.212 1.304 -12.709 1.00 87.88 84 LEU A N 1
ATOM 651 C CA . LEU A 1 84 ? 20.311 1.532 -13.845 1.00 87.88 84 LEU A CA 1
ATOM 652 C C . LEU A 1 84 ? 18.970 0.805 -13.677 1.00 87.88 84 LEU A C 1
ATOM 654 O O . LEU A 1 84 ? 17.914 1.352 -13.999 1.00 87.88 84 LEU A O 1
ATOM 658 N N . LYS A 1 85 ? 19.002 -0.426 -13.165 1.00 86.81 85 LYS A N 1
ATOM 659 C CA . LYS A 1 85 ? 17.799 -1.197 -12.851 1.00 86.81 85 LYS A CA 1
ATOM 660 C C . LYS A 1 85 ? 16.949 -0.489 -11.796 1.00 86.81 85 LYS A C 1
ATOM 662 O O . LYS A 1 85 ? 15.756 -0.312 -12.020 1.00 86.81 85 LYS A O 1
ATOM 667 N N . LEU A 1 86 ? 17.553 -0.015 -10.706 1.00 86.00 86 LEU A N 1
ATOM 668 C CA . LEU A 1 86 ? 16.867 0.748 -9.660 1.00 86.00 86 LEU A CA 1
ATOM 669 C C . LEU A 1 86 ? 16.259 2.045 -10.210 1.00 86.00 86 LEU A C 1
ATOM 671 O O . LEU A 1 86 ? 15.113 2.348 -9.899 1.00 86.00 86 LEU A O 1
ATOM 675 N N . VAL A 1 87 ? 16.962 2.763 -11.093 1.00 89.19 87 VAL A N 1
ATOM 676 C CA . VAL A 1 87 ? 16.417 3.959 -11.764 1.00 89.19 87 VAL A CA 1
ATOM 677 C C . VAL A 1 87 ? 15.180 3.620 -12.604 1.00 89.19 87 VAL A C 1
ATOM 679 O O . VAL A 1 87 ? 14.176 4.327 -12.528 1.00 89.19 87 VAL A O 1
ATOM 682 N N . ARG A 1 88 ? 15.204 2.518 -13.367 1.00 89.12 88 ARG A N 1
ATOM 683 C CA . ARG A 1 88 ? 14.039 2.065 -14.153 1.00 89.12 88 ARG A CA 1
ATOM 684 C C . ARG A 1 88 ? 12.853 1.709 -13.263 1.00 89.12 88 ARG A C 1
ATOM 686 O O . ARG A 1 88 ? 11.730 2.104 -13.559 1.00 89.12 88 ARG A O 1
ATOM 693 N N . VAL A 1 89 ? 13.107 0.996 -12.169 1.00 86.88 89 VAL A N 1
ATOM 694 C CA . VAL A 1 89 ? 12.087 0.651 -11.171 1.00 86.88 89 VAL A CA 1
ATOM 695 C C . VAL A 1 89 ? 11.473 1.912 -10.562 1.00 86.88 89 VAL A C 1
ATOM 697 O O . VAL A 1 89 ? 10.250 2.030 -10.516 1.00 86.88 89 VAL A O 1
ATOM 700 N N . SER A 1 90 ? 12.296 2.888 -10.175 1.00 87.56 90 SER A N 1
ATOM 701 C CA . SER A 1 90 ? 11.819 4.181 -9.676 1.00 87.56 90 SER A CA 1
ATOM 702 C C . SER A 1 90 ? 10.952 4.914 -10.700 1.00 87.56 90 SER A C 1
ATOM 704 O O . SER A 1 90 ? 9.911 5.445 -10.326 1.00 87.56 90 SER A O 1
ATOM 706 N N . SER A 1 91 ? 11.315 4.899 -11.988 1.00 88.50 91 SER A N 1
ATOM 707 C CA . SER A 1 91 ? 10.486 5.493 -13.050 1.00 88.50 91 SER A CA 1
ATOM 708 C C . SER A 1 91 ? 9.107 4.840 -13.136 1.00 88.50 91 SER A C 1
ATOM 710 O O . SER A 1 91 ? 8.111 5.549 -13.225 1.00 88.50 91 SER A O 1
ATOM 712 N N . ILE A 1 92 ? 9.033 3.507 -13.047 1.00 84.19 92 ILE A N 1
ATOM 713 C CA . ILE A 1 92 ? 7.756 2.776 -13.061 1.00 84.19 92 ILE A CA 1
ATOM 714 C C . ILE A 1 92 ? 6.879 3.208 -11.881 1.00 84.19 92 ILE A C 1
ATOM 716 O O . ILE A 1 92 ? 5.687 3.445 -12.064 1.00 84.19 92 ILE A O 1
ATOM 720 N N . PHE A 1 93 ? 7.456 3.350 -10.683 1.00 80.69 93 PHE A N 1
ATOM 721 C CA . PHE A 1 93 ? 6.716 3.841 -9.519 1.00 80.69 93 PHE A CA 1
ATOM 722 C C . PHE A 1 93 ? 6.251 5.291 -9.687 1.00 80.69 93 PHE A C 1
ATOM 724 O O . PHE A 1 93 ? 5.111 5.600 -9.348 1.00 80.69 93 PHE A O 1
ATOM 731 N N . VAL A 1 94 ? 7.084 6.172 -10.246 1.00 82.44 94 VAL A N 1
ATOM 732 C CA . VAL A 1 94 ? 6.692 7.559 -10.544 1.00 82.44 94 VAL A CA 1
ATOM 733 C C . VAL A 1 94 ? 5.554 7.602 -11.565 1.00 82.44 94 VAL A C 1
ATOM 735 O O . VAL A 1 94 ? 4.600 8.352 -11.374 1.00 82.44 94 VAL A O 1
ATOM 738 N N . ASP A 1 95 ? 5.602 6.779 -12.610 1.00 79.94 95 ASP A N 1
ATOM 739 C CA . ASP A 1 95 ? 4.544 6.707 -13.622 1.00 79.94 95 ASP A CA 1
ATOM 740 C C . ASP A 1 95 ? 3.243 6.129 -13.053 1.00 79.94 95 ASP A C 1
ATOM 742 O O . ASP A 1 95 ? 2.161 6.626 -13.372 1.00 79.94 95 ASP A O 1
ATOM 746 N N . ALA A 1 96 ? 3.335 5.128 -12.168 1.00 76.19 96 ALA A N 1
ATOM 747 C CA . ALA A 1 96 ? 2.193 4.625 -11.406 1.00 76.19 96 ALA A CA 1
ATOM 748 C C . ALA A 1 96 ? 1.559 5.751 -10.584 1.00 76.19 96 ALA A C 1
ATOM 750 O O . ALA A 1 96 ? 0.351 5.972 -10.652 1.00 76.19 96 ALA A O 1
ATOM 751 N N . CYS A 1 97 ? 2.383 6.502 -9.847 1.00 74.50 97 CYS A N 1
ATOM 752 C CA . CYS A 1 97 ? 1.937 7.638 -9.053 1.00 74.50 97 CYS A CA 1
ATOM 753 C C . CYS A 1 97 ? 1.256 8.700 -9.917 1.00 74.50 97 CYS A C 1
ATOM 755 O O . CYS A 1 97 ? 0.149 9.096 -9.572 1.00 74.50 97 CYS A O 1
ATOM 757 N N . LYS A 1 98 ? 1.844 9.089 -11.057 1.00 75.88 98 LYS A N 1
ATOM 758 C CA . LYS A 1 98 ? 1.273 10.063 -12.007 1.00 75.88 98 LYS A CA 1
ATOM 759 C C . LYS A 1 98 ? -0.064 9.615 -12.591 1.00 75.88 98 LYS A C 1
ATOM 761 O O . LYS A 1 98 ? -0.995 10.408 -12.696 1.00 75.88 98 LYS A O 1
ATOM 766 N N . LYS A 1 99 ? -0.191 8.334 -12.946 1.00 70.81 99 LYS A N 1
ATOM 767 C CA . LYS A 1 99 ? -1.458 7.758 -13.429 1.00 70.81 99 LYS A CA 1
ATOM 768 C C . LYS A 1 99 ? -2.523 7.711 -12.336 1.00 70.81 99 LYS A C 1
ATOM 770 O O . LYS A 1 99 ? -3.694 7.951 -12.613 1.00 70.81 99 LYS A O 1
ATOM 775 N N . MET A 1 100 ? -2.115 7.483 -11.089 1.00 65.94 100 MET A N 1
ATOM 776 C CA . MET A 1 100 ? -2.984 7.666 -9.925 1.00 65.94 100 MET A CA 1
ATOM 777 C C . MET A 1 100 ? -3.261 9.156 -9.622 1.00 65.94 100 MET A C 1
ATOM 779 O O . MET A 1 100 ? -4.232 9.467 -8.929 1.00 65.94 100 MET A O 1
ATOM 783 N N . GLU A 1 101 ? -2.454 10.092 -10.140 1.00 57.94 101 GLU A N 1
ATOM 784 C CA . GLU A 1 101 ? -2.427 11.518 -9.774 1.00 57.94 101 GLU A CA 1
ATOM 785 C C . GLU A 1 101 ? -3.619 12.343 -10.260 1.00 57.94 101 GLU A C 1
ATOM 787 O O . GLU A 1 101 ? -3.892 13.387 -9.674 1.00 57.94 101 GLU A O 1
ATOM 792 N N . CYS A 1 102 ? -4.461 11.821 -11.156 1.00 52.12 102 CYS A N 1
ATOM 793 C CA . CYS A 1 102 ? -5.809 12.376 -11.358 1.00 52.12 102 CYS A CA 1
ATOM 794 C C . CYS A 1 102 ? -6.726 12.221 -10.124 1.00 52.12 102 CYS A C 1
ATOM 796 O O . CYS A 1 102 ? -7.824 12.772 -10.107 1.00 52.12 102 CYS A O 1
ATOM 798 N N . SER A 1 103 ? -6.289 11.507 -9.078 1.00 53.31 103 SER A N 1
ATOM 799 C CA . SER A 1 103 ? -7.044 11.302 -7.839 1.00 53.31 103 SER A CA 1
ATOM 800 C C . SER A 1 103 ? -6.279 11.642 -6.552 1.00 53.31 103 SER A C 1
ATOM 802 O O . SER A 1 103 ? -6.891 11.639 -5.496 1.00 53.31 103 SER A O 1
ATOM 804 N N . ASN A 1 104 ? -4.978 11.956 -6.576 1.00 60.81 104 ASN A N 1
ATOM 805 C CA . ASN A 1 104 ? -4.092 11.729 -5.418 1.00 60.81 104 ASN A CA 1
ATOM 806 C C . ASN A 1 104 ? -4.394 12.580 -4.164 1.00 60.81 104 ASN A C 1
ATOM 808 O O . ASN A 1 104 ? -4.515 12.012 -3.083 1.00 60.81 104 ASN A O 1
ATOM 812 N N . GLN A 1 105 ? -4.637 13.895 -4.253 1.00 60.28 105 GLN A N 1
ATOM 813 C CA . GLN A 1 105 ? -5.025 14.665 -3.050 1.00 60.28 105 GLN A CA 1
ATOM 814 C C . GLN A 1 105 ? -6.407 14.263 -2.508 1.00 60.28 105 GLN A C 1
ATOM 816 O O . GLN A 1 105 ? -6.611 14.128 -1.298 1.00 60.28 105 GLN A O 1
ATOM 821 N N . GLN A 1 106 ? -7.364 14.012 -3.400 1.00 63.50 106 GLN A N 1
ATOM 822 C CA . GLN A 1 106 ? -8.723 13.648 -3.012 1.00 63.50 106 GLN A CA 1
ATOM 823 C C . GLN A 1 106 ? -8.817 12.194 -2.525 1.00 63.50 106 GLN A C 1
ATOM 825 O O . GLN A 1 106 ? -9.562 11.891 -1.601 1.00 63.50 106 GLN A O 1
ATOM 830 N N . LEU A 1 107 ? -8.041 11.285 -3.107 1.00 66.44 107 LEU A N 1
ATOM 831 C CA . LEU A 1 107 ? -7.943 9.886 -2.719 1.00 66.44 107 LEU A CA 1
ATOM 832 C C . LEU A 1 107 ? -7.203 9.769 -1.395 1.00 66.44 107 LEU A C 1
ATOM 834 O O . LEU A 1 107 ? -7.729 9.127 -0.495 1.00 66.44 107 LEU A O 1
ATOM 838 N N . LYS A 1 108 ? -6.055 10.441 -1.235 1.00 69.81 108 LYS A N 1
ATOM 839 C CA . LYS A 1 108 ? -5.313 10.503 0.031 1.00 69.81 108 LYS A CA 1
ATOM 840 C C . LYS A 1 108 ? -6.204 11.013 1.162 1.00 69.81 108 LYS A C 1
ATOM 842 O O . LYS A 1 108 ? -6.338 10.331 2.175 1.00 69.81 108 LYS A O 1
ATOM 847 N N . SER A 1 109 ? -6.880 12.148 0.968 1.00 68.88 109 SER A N 1
ATOM 848 C CA . SER A 1 109 ? -7.797 12.692 1.980 1.00 68.88 109 SER A CA 1
ATOM 849 C C . SER A 1 109 ? -8.994 11.770 2.246 1.00 68.88 109 SER A C 1
ATOM 851 O O . SER A 1 109 ? -9.356 11.574 3.404 1.00 68.88 109 SER A O 1
ATOM 853 N N . ARG A 1 110 ? -9.584 11.131 1.224 1.00 70.12 110 ARG A N 1
ATOM 854 C CA . ARG A 1 110 ? -10.670 10.145 1.407 1.00 70.12 110 ARG A CA 1
ATOM 855 C C . ARG A 1 110 ? -10.215 8.899 2.163 1.00 70.12 110 ARG A C 1
ATOM 857 O O . ARG A 1 110 ? -10.949 8.434 3.030 1.00 70.12 110 ARG A O 1
ATOM 864 N N . LEU A 1 111 ? -9.031 8.371 1.861 1.00 72.50 111 LEU A N 1
ATOM 865 C CA . LEU A 1 111 ? -8.485 7.169 2.496 1.00 72.50 111 LEU A CA 1
ATOM 866 C C . LEU A 1 111 ? -8.134 7.441 3.958 1.00 72.50 111 LEU A C 1
ATOM 868 O O . LEU A 1 111 ? -8.506 6.656 4.827 1.00 72.50 111 LEU A O 1
ATOM 872 N N . LEU A 1 112 ? -7.495 8.582 4.230 1.00 74.75 112 LEU A N 1
ATOM 873 C CA . LEU A 1 112 ? -7.206 9.041 5.587 1.00 74.75 112 LEU A CA 1
ATOM 874 C C . LEU A 1 112 ? -8.499 9.268 6.377 1.00 74.75 112 LEU A C 1
ATOM 876 O O . LEU A 1 112 ? -8.649 8.709 7.461 1.00 74.75 112 LEU A O 1
ATOM 880 N N . LYS A 1 113 ? -9.482 9.986 5.816 1.00 75.44 113 LYS A N 1
ATOM 881 C CA . LYS A 1 113 ? -10.796 10.182 6.458 1.00 75.44 113 LYS A CA 1
ATOM 882 C C . LYS A 1 113 ? -11.501 8.856 6.745 1.00 75.44 113 LYS A C 1
ATOM 884 O O . LYS A 1 113 ? -12.024 8.683 7.842 1.00 75.44 113 LYS A O 1
ATOM 889 N N . ALA A 1 114 ? -11.486 7.907 5.808 1.00 73.94 114 ALA A N 1
ATOM 890 C CA . ALA A 1 114 ? -12.078 6.584 6.005 1.00 73.94 114 ALA A CA 1
ATOM 891 C C . ALA A 1 114 ? -11.357 5.775 7.098 1.00 73.94 114 ALA A C 1
ATOM 893 O O . ALA A 1 114 ? -12.015 5.145 7.929 1.00 73.94 114 ALA A O 1
ATOM 894 N N . LEU A 1 115 ? -10.020 5.820 7.137 1.00 76.44 115 LEU A N 1
ATOM 895 C CA . LEU A 1 115 ? -9.208 5.19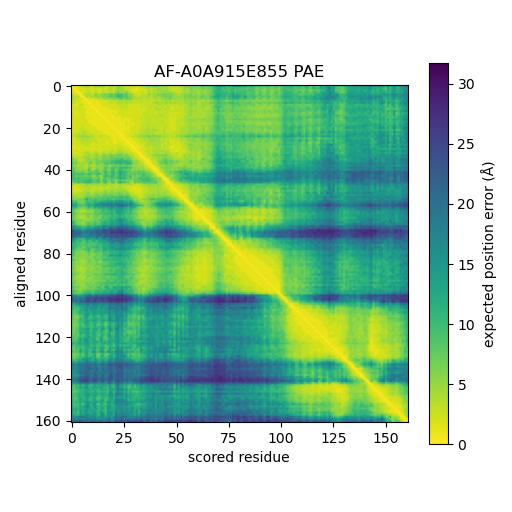0 8.184 1.00 76.44 115 LEU A CA 1
ATOM 896 C C . LEU A 1 115 ? -9.545 5.755 9.565 1.00 76.44 115 LEU A C 1
ATOM 898 O O . LEU A 1 115 ? -9.886 4.988 10.463 1.00 76.44 115 LEU A O 1
ATOM 902 N N . PHE A 1 116 ? -9.534 7.079 9.730 1.00 77.94 116 PHE A N 1
ATOM 903 C CA . PHE A 1 116 ? -9.843 7.690 11.025 1.00 77.94 116 PHE A CA 1
ATOM 904 C C . PHE A 1 116 ? -11.298 7.506 11.436 1.00 77.94 116 PHE A C 1
ATOM 906 O O . PHE A 1 116 ? -11.553 7.235 12.606 1.00 77.94 116 PHE A O 1
ATOM 913 N N . HIS A 1 117 ? -12.246 7.583 10.497 1.00 77.62 117 HIS A N 1
ATOM 914 C CA . HIS A 1 117 ? -13.640 7.241 10.774 1.00 77.62 117 HIS A CA 1
ATOM 915 C C . HIS A 1 117 ? -13.755 5.808 11.307 1.00 77.62 117 HIS A C 1
ATOM 917 O O . HIS A 1 117 ? -14.440 5.571 12.295 1.00 77.62 117 HIS A O 1
ATOM 923 N N . THR A 1 118 ? -13.034 4.860 10.703 1.00 74.25 118 THR A N 1
ATOM 924 C CA . THR A 1 118 ? -13.005 3.469 11.172 1.00 74.25 118 THR A CA 1
ATOM 925 C C . THR A 1 118 ? -12.417 3.371 12.578 1.00 74.25 118 THR A C 1
ATOM 927 O O . THR A 1 118 ? -13.023 2.746 13.440 1.00 74.25 118 THR A O 1
ATOM 930 N N . PHE A 1 119 ? -11.285 4.028 12.854 1.00 80.00 119 PHE A N 1
ATOM 931 C CA . PHE A 1 119 ? -10.666 4.014 14.188 1.00 80.00 119 PHE A CA 1
ATOM 932 C C . PHE A 1 119 ? -11.595 4.568 15.273 1.00 80.00 119 PHE A C 1
ATOM 934 O O . PHE A 1 119 ? -11.623 4.044 16.385 1.00 80.00 119 PHE A O 1
ATOM 941 N N . GLN A 1 120 ? -12.408 5.577 14.954 1.00 78.06 120 GLN A N 1
ATOM 942 C CA . GLN A 1 120 ? -13.385 6.135 15.895 1.00 78.06 120 GLN A CA 1
ATOM 943 C C . GLN A 1 120 ? -14.481 5.143 16.304 1.00 78.06 120 GLN A C 1
ATOM 945 O O . GLN A 1 120 ? -15.046 5.293 17.385 1.00 78.06 120 GLN A O 1
ATOM 950 N N . GLN A 1 121 ? -14.775 4.127 15.487 1.00 79.38 121 GLN A N 1
ATOM 951 C CA . GLN A 1 121 ? -15.763 3.098 15.830 1.00 79.38 121 GLN A CA 1
ATOM 952 C C . GLN A 1 121 ? -15.249 2.096 16.879 1.00 79.38 121 GLN A C 1
ATOM 954 O O . GLN A 1 121 ? -16.038 1.307 17.394 1.00 79.38 121 GLN A O 1
ATOM 959 N N . PHE A 1 122 ? -13.957 2.143 17.228 1.00 77.19 122 PHE A N 1
ATOM 960 C CA . PHE A 1 122 ? -13.318 1.234 18.185 1.00 77.19 122 PHE A CA 1
ATOM 961 C C . PHE A 1 122 ? -12.540 2.009 19.267 1.00 77.19 122 PHE A C 1
ATOM 963 O O . PHE A 1 122 ? -11.309 1.928 19.318 1.00 77.19 122 PHE A O 1
ATOM 970 N N . PRO A 1 123 ? -13.217 2.777 20.143 1.00 82.56 123 PRO A N 1
ATOM 971 C CA . PRO A 1 123 ? -12.559 3.611 21.157 1.00 82.56 123 PRO A CA 1
ATOM 972 C C . PRO A 1 123 ? -11.716 2.821 22.173 1.00 82.56 123 PRO A C 1
ATOM 974 O O . PRO A 1 123 ? -10.831 3.391 22.803 1.00 82.56 123 PRO A O 1
ATOM 977 N N . GLN A 1 124 ? -11.971 1.521 22.324 1.00 79.75 124 GLN A N 1
ATOM 978 C CA . GLN A 1 124 ? -11.249 0.604 23.208 1.00 79.75 124 GLN A CA 1
ATOM 979 C C . GLN A 1 124 ? -9.936 0.060 22.619 1.00 79.75 124 GLN A C 1
ATOM 981 O O . GLN A 1 124 ? -9.208 -0.647 23.311 1.00 79.75 124 GLN A O 1
ATOM 986 N N . ILE A 1 125 ? -9.643 0.339 21.344 1.00 72.69 125 ILE A N 1
ATOM 987 C CA . ILE A 1 125 ? -8.434 -0.119 20.649 1.00 72.69 125 ILE A CA 1
ATOM 988 C C . ILE A 1 125 ? -7.544 1.089 20.361 1.00 72.69 125 ILE A C 1
ATOM 990 O O . ILE A 1 125 ? -7.998 2.062 19.760 1.00 72.69 125 ILE A O 1
ATOM 994 N N . THR A 1 126 ? -6.268 1.001 20.745 1.00 79.38 126 THR A N 1
ATOM 995 C CA . THR A 1 126 ? -5.253 2.006 20.404 1.00 79.38 126 THR A CA 1
ATOM 996 C C . THR A 1 126 ? -4.618 1.679 19.058 1.00 79.38 126 THR A C 1
ATOM 998 O O . THR A 1 126 ? -3.993 0.631 18.889 1.00 79.38 126 THR A O 1
ATOM 1001 N N . PHE A 1 127 ? -4.743 2.590 18.099 1.00 79.62 127 PHE A N 1
ATOM 1002 C CA . PHE A 1 127 ? -4.170 2.454 16.764 1.00 79.62 127 PHE A CA 1
ATOM 1003 C C . PHE A 1 127 ? -2.850 3.215 16.665 1.00 79.62 127 PHE A C 1
ATOM 1005 O O . PHE A 1 127 ? -2.819 4.420 16.876 1.00 79.62 127 PHE A O 1
ATOM 1012 N N . PHE A 1 128 ? -1.770 2.540 16.278 1.00 75.94 128 PHE A N 1
ATOM 1013 C CA . PHE A 1 128 ? -0.502 3.189 15.944 1.00 75.94 128 PHE A CA 1
ATOM 1014 C C . PHE A 1 128 ? -0.425 3.382 14.432 1.00 75.94 128 PHE A C 1
ATOM 1016 O O . PHE A 1 128 ? -0.402 2.407 13.679 1.00 75.94 128 PHE A O 1
ATOM 1023 N N . LEU A 1 129 ? -0.388 4.632 13.976 1.00 77.00 129 LEU A N 1
ATOM 1024 C CA . LEU A 1 129 ? -0.274 4.957 12.559 1.00 77.00 129 LEU A CA 1
ATOM 1025 C C . LEU A 1 129 ? 1.060 5.653 12.301 1.00 77.00 129 LEU A C 1
ATOM 1027 O O . LEU A 1 129 ? 1.312 6.753 12.797 1.00 77.00 129 LEU A O 1
ATOM 1031 N N . LYS A 1 130 ? 1.911 5.016 11.491 1.00 77.94 130 LYS A N 1
ATOM 1032 C CA . LYS A 1 130 ? 3.132 5.657 11.012 1.00 77.94 130 LYS A CA 1
ATOM 1033 C C . LYS A 1 130 ? 2.760 6.703 9.963 1.00 77.94 130 LYS A C 1
ATOM 1035 O O . LYS A 1 130 ? 2.227 6.341 8.916 1.00 77.94 130 LYS A O 1
ATOM 1040 N N . TYR A 1 131 ? 3.048 7.974 10.222 1.00 74.81 131 TYR A N 1
ATOM 1041 C CA . TYR A 1 131 ? 2.769 9.058 9.284 1.00 74.81 131 TYR A CA 1
ATOM 1042 C C . TYR A 1 131 ? 3.829 10.160 9.383 1.00 74.81 131 TYR A C 1
ATOM 1044 O O . TYR A 1 131 ? 4.212 10.571 10.476 1.00 74.81 131 TYR A O 1
ATOM 1052 N N . GLU A 1 132 ? 4.345 10.608 8.236 1.00 66.75 132 GLU A N 1
ATOM 1053 C CA . GLU A 1 1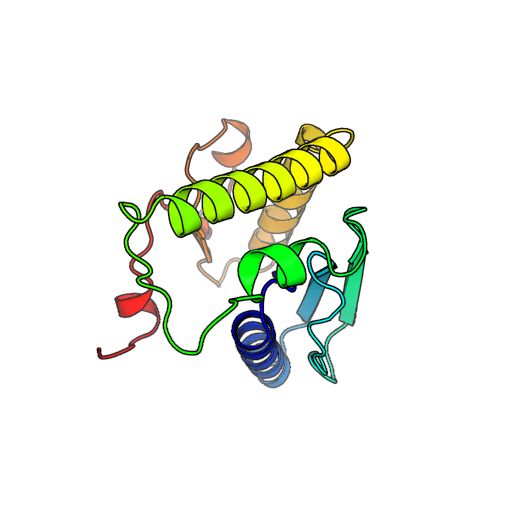32 ? 5.539 11.467 8.181 1.00 66.75 132 GLU A CA 1
ATOM 1054 C C . GLU A 1 132 ? 5.251 12.955 8.396 1.00 66.75 132 GLU A C 1
ATOM 1056 O O . GLU A 1 132 ? 6.079 13.644 8.990 1.00 66.75 132 GLU A O 1
ATOM 1061 N N . SER A 1 133 ? 4.093 13.449 7.952 1.00 63.09 133 SER A N 1
ATOM 1062 C CA . SER A 1 133 ? 3.722 14.864 8.055 1.00 63.09 133 SER A CA 1
ATOM 1063 C C . SER A 1 133 ? 2.283 14.994 8.528 1.00 63.09 133 SER A C 1
ATOM 1065 O O . SER A 1 133 ? 1.364 14.627 7.808 1.00 63.09 133 SER A O 1
ATOM 1067 N N . VAL A 1 134 ? 2.069 15.482 9.748 1.00 58.66 134 VAL A N 1
ATOM 1068 C CA . VAL A 1 134 ? 0.723 15.670 10.302 1.00 58.66 134 VAL A CA 1
ATOM 1069 C C . VAL A 1 134 ? 0.122 16.936 9.687 1.00 58.66 134 VAL A C 1
ATOM 1071 O O . VAL A 1 134 ? 0.348 18.039 10.180 1.00 58.66 134 VAL A O 1
ATOM 1074 N N . GLU A 1 135 ? -0.616 16.781 8.587 1.00 64.25 135 GLU A N 1
ATOM 1075 C CA . GLU A 1 135 ? -1.490 17.837 8.058 1.00 64.25 135 GLU A CA 1
ATOM 1076 C C . GLU A 1 135 ? -2.476 18.279 9.159 1.00 64.25 135 GLU A C 1
ATOM 1078 O O . GLU A 1 135 ? -2.873 17.465 9.993 1.00 64.25 135 GLU A O 1
ATOM 1083 N N . GLU A 1 136 ? -2.874 19.557 9.194 1.00 58.88 136 GLU A N 1
ATOM 1084 C CA . GLU A 1 136 ? -3.784 20.104 10.227 1.00 58.88 136 GLU A CA 1
ATOM 1085 C C . GLU A 1 136 ? -5.074 19.272 10.385 1.00 58.88 136 GLU A C 1
ATOM 1087 O O . GLU A 1 136 ? -5.562 19.063 11.494 1.00 58.88 136 GLU A O 1
ATOM 1092 N N . GLU A 1 137 ? -5.566 18.693 9.287 1.00 57.66 137 GLU A N 1
ATOM 1093 C CA . GLU A 1 137 ? -6.739 17.808 9.237 1.00 57.66 137 GLU A CA 1
ATOM 1094 C C . GLU A 1 137 ? -6.588 16.529 10.085 1.00 57.66 137 GLU A C 1
ATOM 1096 O O . GLU A 1 137 ? -7.577 15.922 10.494 1.00 57.66 137 GLU A O 1
ATOM 1101 N N . LEU A 1 138 ? -5.350 16.126 10.379 1.00 59.69 138 LEU A N 1
ATOM 1102 C CA . LEU A 1 138 ? -5.002 14.926 11.143 1.00 59.69 138 LEU A CA 1
ATOM 1103 C C . LEU A 1 138 ? -4.830 15.195 12.637 1.00 59.69 138 LEU A C 1
ATOM 1105 O O . LEU A 1 138 ? -4.846 14.259 13.435 1.00 59.69 138 LEU A O 1
ATOM 1109 N N . LYS A 1 139 ? -4.704 16.465 13.036 1.00 57.62 139 LYS A N 1
ATOM 1110 C CA . LYS A 1 139 ? -4.607 16.860 14.449 1.00 57.62 139 LYS A CA 1
ATOM 1111 C C . LYS A 1 139 ? -5.945 16.751 15.185 1.00 57.62 139 LYS A C 1
ATOM 1113 O O . LYS A 1 139 ? -5.960 16.702 16.408 1.00 57.62 139 LYS A O 1
ATOM 1118 N N . GLN A 1 140 ? -7.059 16.671 14.452 1.00 56.34 140 GLN A N 1
ATOM 1119 C CA . GLN A 1 140 ? -8.396 16.426 15.013 1.00 56.34 140 GLN A CA 1
ATOM 1120 C C . GLN A 1 140 ? -8.666 14.944 15.337 1.00 56.34 140 GLN A C 1
ATOM 1122 O O . GLN A 1 140 ? -9.746 14.600 15.827 1.00 56.34 140 GLN A O 1
ATOM 1127 N N . VAL A 1 141 ? -7.725 14.040 15.049 1.00 60.59 141 VAL A N 1
ATOM 1128 C CA . VAL A 1 141 ? -7.904 12.604 15.282 1.00 60.59 141 VAL A CA 1
ATOM 1129 C C . VAL A 1 141 ? -7.756 12.298 16.782 1.00 60.59 141 VAL A C 1
ATOM 1131 O O . VAL A 1 141 ? -6.785 12.682 17.421 1.00 60.59 141 VAL A O 1
ATOM 1134 N N . ARG A 1 142 ? -8.784 11.641 17.336 1.00 62.94 142 ARG A N 1
ATOM 1135 C CA . ARG A 1 142 ? -9.064 11.439 18.772 1.00 62.94 142 ARG A CA 1
ATOM 1136 C C . ARG A 1 142 ? -8.029 10.570 19.516 1.00 62.94 142 ARG A C 1
ATOM 1138 O O . ARG A 1 142 ? -7.200 9.898 18.918 1.00 62.94 142 ARG A O 1
ATOM 1145 N N . HIS A 1 143 ? -8.191 10.506 20.842 1.00 69.94 143 HIS A N 1
ATOM 1146 C CA . HIS A 1 143 ? -7.335 9.860 21.857 1.00 69.94 143 HIS A CA 1
ATOM 1147 C C . HIS A 1 143 ? -6.910 8.397 21.607 1.00 69.94 143 HIS A C 1
ATOM 1149 O O . HIS A 1 143 ? -5.960 7.940 22.234 1.00 69.94 143 HIS A O 1
ATOM 1155 N N . ASN A 1 144 ? -7.604 7.644 20.745 1.00 79.75 144 ASN A N 1
ATOM 1156 C CA . ASN A 1 144 ? -7.323 6.227 20.491 1.00 79.75 144 ASN A CA 1
ATOM 1157 C C . ASN A 1 144 ? -6.436 5.989 19.255 1.00 79.75 144 ASN A C 1
ATOM 1159 O O . ASN A 1 144 ? -6.283 4.850 18.817 1.00 79.75 144 ASN A O 1
ATOM 1163 N N . VAL A 1 145 ? -5.844 7.044 18.686 1.00 81.44 145 VAL A N 1
ATOM 1164 C CA . VAL A 1 145 ? -4.904 6.947 17.565 1.00 81.44 145 VAL A CA 1
ATOM 1165 C C . VAL A 1 145 ? -3.608 7.674 17.912 1.00 81.44 145 VAL A C 1
ATOM 1167 O O . VAL A 1 145 ? -3.599 8.879 18.145 1.00 81.44 145 VAL A O 1
ATOM 1170 N N . TYR A 1 146 ? -2.498 6.944 17.909 1.00 77.75 146 TYR A N 1
ATOM 1171 C CA . TYR A 1 146 ? -1.155 7.476 18.084 1.00 77.75 146 TYR A CA 1
ATOM 1172 C C . TYR A 1 146 ? -0.469 7.623 16.724 1.00 77.75 146 TYR A C 1
ATOM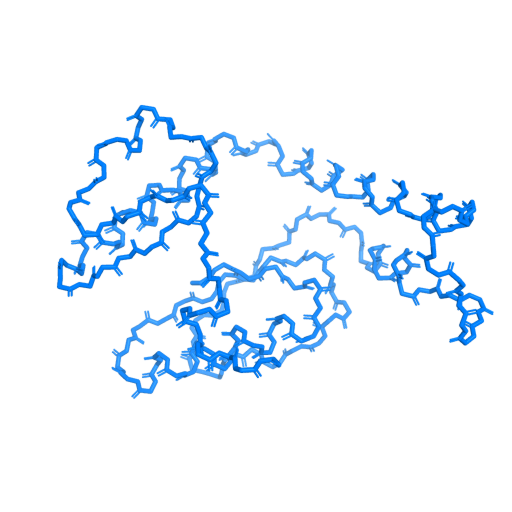 1174 O O . TYR A 1 146 ? -0.201 6.635 16.034 1.00 77.75 146 TYR A O 1
ATOM 1182 N N . LEU A 1 147 ? -0.180 8.865 16.335 1.00 79.31 147 LEU A N 1
ATOM 1183 C CA . LEU A 1 147 ? 0.588 9.169 15.131 1.00 79.31 147 LEU A CA 1
ATOM 1184 C C . LEU A 1 147 ? 2.078 9.181 15.466 1.00 79.31 147 LEU A C 1
ATOM 1186 O O . LEU A 1 147 ? 2.521 9.949 16.318 1.00 79.31 147 LEU A O 1
ATOM 1190 N N . ALA A 1 148 ? 2.859 8.363 14.767 1.00 75.38 148 ALA A N 1
ATOM 1191 C CA . ALA A 1 148 ? 4.301 8.289 14.960 1.00 75.38 148 ALA A CA 1
ATOM 1192 C C . ALA A 1 148 ? 5.033 8.510 13.637 1.00 75.38 148 ALA A C 1
ATOM 1194 O O . ALA A 1 148 ? 4.659 7.954 12.609 1.00 75.38 148 ALA A O 1
ATOM 1195 N N . ARG A 1 149 ? 6.140 9.257 13.647 1.00 78.06 149 ARG A N 1
ATOM 1196 C CA . ARG A 1 149 ? 7.018 9.332 12.462 1.00 78.06 149 ARG A CA 1
ATOM 1197 C C . ARG A 1 149 ? 7.759 8.016 12.223 1.00 78.06 149 ARG A C 1
ATOM 1199 O O . ARG A 1 149 ? 8.104 7.678 11.093 1.00 78.06 149 ARG A O 1
ATOM 1206 N N . TRP A 1 150 ? 7.982 7.255 13.288 1.00 79.19 150 TRP A N 1
ATOM 1207 C CA . TRP A 1 150 ? 8.670 5.977 13.258 1.00 79.19 150 TRP A CA 1
ATOM 1208 C C . TRP A 1 150 ? 8.045 5.015 14.269 1.00 79.19 150 TRP A C 1
ATOM 1210 O O . TRP 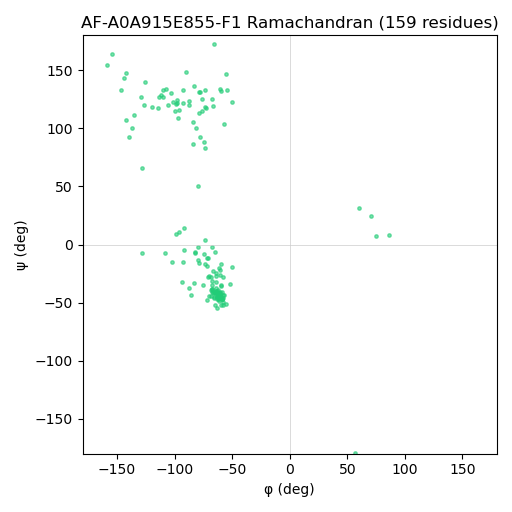A 1 150 ? 7.616 5.440 15.337 1.00 79.19 150 TRP A O 1
ATOM 1220 N N . ILE A 1 151 ? 7.979 3.733 13.907 1.00 77.75 151 ILE A N 1
ATOM 1221 C CA . ILE A 1 151 ? 7.403 2.664 14.725 1.00 77.75 151 ILE A CA 1
ATOM 1222 C C . ILE A 1 151 ? 8.423 1.514 14.801 1.00 77.75 151 ILE A C 1
ATOM 1224 O O . ILE A 1 151 ? 8.838 1.038 13.738 1.00 77.75 151 ILE A O 1
ATOM 1228 N N . PRO A 1 152 ? 8.799 1.037 16.005 1.00 76.38 152 PRO A N 1
ATOM 1229 C CA . PRO A 1 152 ? 9.699 -0.100 16.179 1.00 76.38 152 PRO A CA 1
ATOM 1230 C C . PRO A 1 152 ? 8.976 -1.405 15.833 1.00 76.38 152 PRO A C 1
ATOM 1232 O O . PRO A 1 152 ? 8.434 -2.095 16.692 1.00 76.38 152 PRO A O 1
ATOM 1235 N N . GLN A 1 153 ? 8.924 -1.735 14.543 1.00 63.38 153 GLN A N 1
ATOM 1236 C CA . GLN A 1 153 ? 8.174 -2.894 14.055 1.00 63.38 153 GLN A CA 1
ATOM 1237 C C . GLN A 1 153 ? 8.663 -4.220 14.664 1.00 63.38 153 GLN A C 1
ATOM 1239 O O . GLN A 1 153 ? 7.846 -5.100 14.902 1.00 63.38 153 GLN A O 1
ATOM 1244 N N . ILE A 1 154 ? 9.966 -4.360 14.926 1.00 72.69 154 ILE A N 1
ATOM 1245 C CA . ILE A 1 154 ? 10.554 -5.570 15.525 1.00 72.69 154 ILE A CA 1
ATOM 1246 C C . ILE A 1 154 ? 10.031 -5.760 16.952 1.00 72.69 154 ILE A C 1
ATOM 1248 O O . ILE A 1 154 ? 9.467 -6.811 17.256 1.00 72.69 154 ILE A O 1
ATOM 1252 N N . ASP A 1 155 ? 10.134 -4.715 17.775 1.00 73.62 155 ASP A N 1
ATOM 1253 C CA . ASP A 1 155 ? 9.712 -4.747 19.177 1.00 73.62 155 ASP A CA 1
ATOM 1254 C C . ASP A 1 155 ? 8.200 -4.965 19.302 1.00 73.62 155 ASP A C 1
ATOM 1256 O O . ASP A 1 155 ? 7.747 -5.759 20.123 1.00 73.62 155 ASP A O 1
ATOM 1260 N N . LEU A 1 156 ? 7.402 -4.321 18.441 1.00 63.19 156 LEU A N 1
ATOM 1261 C CA . LEU A 1 156 ? 5.944 -4.487 18.444 1.00 63.19 156 LEU A CA 1
ATOM 1262 C C . LEU A 1 156 ? 5.484 -5.877 18.009 1.00 63.19 156 LEU A C 1
ATOM 1264 O O . LEU A 1 156 ? 4.429 -6.335 18.443 1.00 63.19 156 LEU A O 1
ATOM 1268 N N . LEU A 1 157 ? 6.232 -6.525 17.117 1.00 66.94 157 LEU A N 1
ATOM 1269 C CA . LEU A 1 157 ? 5.891 -7.854 16.616 1.00 66.94 157 LEU A CA 1
ATOM 1270 C C . LEU A 1 157 ? 6.533 -8.977 17.440 1.00 66.94 157 LEU A C 1
ATOM 1272 O O . LEU A 1 157 ? 6.249 -10.143 17.170 1.00 66.94 157 LEU A O 1
ATOM 1276 N N . GLY A 1 158 ? 7.381 -8.648 18.422 1.00 61.38 158 GLY A N 1
ATOM 1277 C CA . GLY A 1 158 ? 8.087 -9.631 19.245 1.00 61.38 158 GLY A CA 1
ATOM 1278 C C . GLY A 1 158 ? 8.994 -10.554 18.428 1.00 61.38 158 GLY A C 1
ATOM 1279 O O . GLY A 1 158 ? 9.144 -11.729 18.762 1.00 61.38 158 GLY A O 1
ATOM 1280 N N . ILE A 1 159 ? 9.548 -10.056 17.317 1.00 57.75 159 ILE A N 1
ATOM 1281 C CA . ILE A 1 159 ? 10.421 -10.848 16.445 1.00 57.75 159 ILE A CA 1
ATOM 1282 C C . ILE A 1 159 ? 11.836 -10.790 17.025 1.00 57.75 159 ILE A C 1
ATOM 1284 O O . ILE A 1 159 ? 12.512 -9.777 16.894 1.00 57.75 159 ILE A O 1
ATOM 1288 N N . ASN A 1 160 ? 12.296 -11.878 17.641 1.00 52.62 160 ASN A N 1
ATOM 1289 C CA . ASN A 1 160 ? 13.709 -12.022 17.993 1.00 52.62 160 ASN A CA 1
ATOM 1290 C C . ASN A 1 160 ? 14.506 -12.299 16.709 1.00 52.62 160 ASN A C 1
ATOM 1292 O O . ASN A 1 160 ? 14.240 -13.295 16.032 1.00 52.62 160 ASN A O 1
ATOM 1296 N N . ILE A 1 161 ? 15.431 -11.398 16.366 1.00 49.31 161 ILE A N 1
ATOM 1297 C CA . ILE A 1 161 ? 16.373 -11.532 15.242 1.00 49.31 161 ILE A CA 1
ATOM 1298 C C . ILE A 1 161 ? 17.698 -12.073 15.768 1.00 49.31 161 ILE A C 1
ATOM 1300 O O . ILE A 1 161 ? 18.144 -11.566 16.821 1.00 49.31 161 ILE A O 1
#

Secondary structure (DSSP, 8-state):
-EEE-S-HHHHHHHHHHHHHHHHTT---EEEEEES-TT------SSSEEEEEE--PPTTHHHHHHT--SSS-----TTSHHHHHHHHHHHHHHHHHHHHHTTSHHHHHHHHHH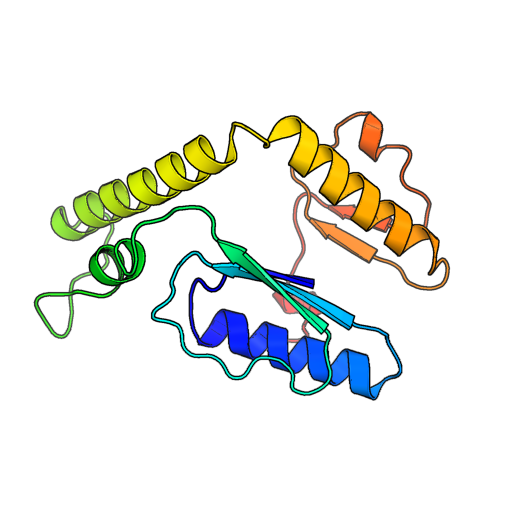HHHHHHHT-TTSPEEEE-SS--GGGTT--TTEEEES---HHHHHT---